Protein AF-C6S998-F1 (afdb_monomer_lite)

Secondary structure (DSSP, 8-state):
-PPPPPP--PPPPPTT-EEEEEEES-SEEEEEEE---SSTTTT--EEEEEE---TT---EEEEEE-HHHHHHHT---EEEEEEE-SEEEEEEE-GGGG-

Foldseek 3Di:
DDDPDDPDDPPDDDPPWDKDKDFPAWQKKKKFWFAQEPPPDPDRPDIDIDHDDDPPFDWDKDWDADNVCCVVPVDTGIMMMITGGDDMDIDTDDPVPPD

Structure (mmCIF, N/CA/C/O backbone):
data_AF-C6S998-F1
#
_entry.id   AF-C6S998-F1
#
loop_
_atom_site.group_PDB
_atom_site.id
_atom_site.type_symbol
_atom_site.label_atom_id
_atom_site.label_alt_id
_atom_site.label_comp_id
_atom_site.label_asym_id
_atom_site.label_entity_id
_atom_site.label_seq_id
_atom_site.pdbx_PDB_ins_code
_atom_site.Cartn_x
_atom_site.Cartn_y
_atom_site.Cartn_z
_atom_site.occupancy
_atom_site.B_iso_or_equiv
_atom_site.auth_seq_id
_atom_site.auth_comp_id
_atom_site.auth_asym_id
_atom_site.auth_atom_id
_atom_site.pdbx_PDB_model_num
ATOM 1 N N . MET A 1 1 ? -27.394 40.406 5.735 1.00 50.66 1 MET A N 1
ATOM 2 C CA . MET A 1 1 ? -27.071 39.031 6.153 1.00 50.66 1 MET A CA 1
ATOM 3 C C . MET A 1 1 ? -25.567 38.936 6.098 1.00 50.66 1 MET A C 1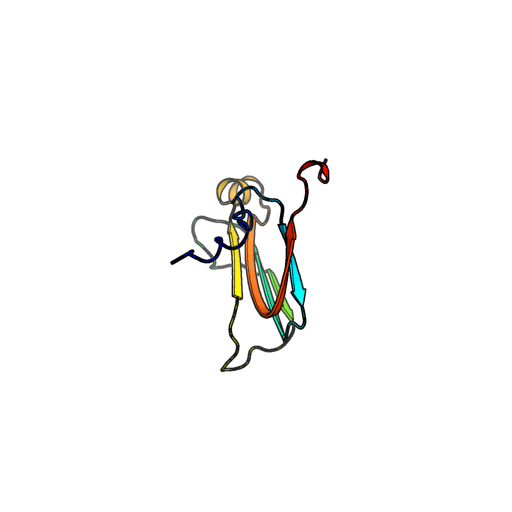
ATOM 5 O O . MET A 1 1 ? -25.035 39.058 5.002 1.00 50.66 1 MET A O 1
ATOM 9 N N . ASP A 1 2 ? -24.914 38.817 7.250 1.00 59.34 2 ASP A N 1
ATOM 10 C CA . ASP A 1 2 ? -23.495 38.471 7.294 1.00 59.34 2 ASP A CA 1
ATOM 11 C C . ASP A 1 2 ? -23.379 36.988 6.953 1.00 59.34 2 ASP A C 1
ATOM 13 O O . ASP A 1 2 ? -24.005 36.143 7.598 1.00 59.34 2 ASP A O 1
ATOM 17 N N . TYR A 1 3 ? -22.665 36.688 5.871 1.00 54.94 3 TYR A N 1
ATOM 18 C CA . TYR A 1 3 ? -22.311 35.315 5.543 1.00 54.94 3 TYR A CA 1
ATOM 19 C C . TYR A 1 3 ? -21.315 34.812 6.592 1.00 54.94 3 TYR A C 1
ATOM 21 O O . TYR A 1 3 ? -20.454 35.588 7.007 1.00 54.94 3 TYR A O 1
ATOM 29 N N . PRO A 1 4 ? -21.414 33.546 7.034 1.00 64.31 4 PRO A N 1
ATOM 30 C CA . PRO A 1 4 ? -20.364 32.970 7.859 1.00 64.31 4 PRO A CA 1
ATOM 31 C C . PRO A 1 4 ? -19.042 33.042 7.090 1.00 64.31 4 PRO A C 1
ATOM 33 O O . PRO A 1 4 ? -19.014 32.746 5.892 1.00 64.31 4 PRO A O 1
ATOM 36 N N . ASP A 1 5 ? -17.973 33.453 7.775 1.00 69.50 5 ASP A N 1
ATOM 37 C CA . ASP A 1 5 ? -16.624 33.417 7.219 1.00 69.50 5 ASP A CA 1
ATOM 38 C C . ASP A 1 5 ? -16.356 32.017 6.661 1.00 69.50 5 ASP A C 1
ATOM 40 O O . ASP A 1 5 ? -16.642 31.006 7.315 1.00 69.50 5 ASP A O 1
ATOM 44 N N . PHE A 1 6 ? -15.845 31.959 5.429 1.00 61.00 6 PHE A N 1
ATOM 45 C CA . PHE A 1 6 ? -15.413 30.697 4.843 1.00 61.00 6 PHE A CA 1
ATOM 46 C C . PHE A 1 6 ? -14.438 30.024 5.820 1.00 61.00 6 PHE A C 1
ATOM 48 O O . PHE A 1 6 ? -13.552 30.706 6.348 1.00 61.00 6 PHE A O 1
ATOM 55 N N . PRO A 1 7 ? -14.595 28.716 6.104 1.00 66.31 7 PRO A N 1
ATOM 56 C CA . PRO A 1 7 ? -13.642 28.012 6.946 1.00 66.31 7 PRO A CA 1
ATOM 57 C C . PRO A 1 7 ? -12.238 28.233 6.383 1.00 66.31 7 PRO A C 1
ATOM 59 O O . PRO A 1 7 ? -12.059 28.203 5.164 1.00 66.31 7 PRO A O 1
ATOM 62 N N . GLN A 1 8 ? -11.281 28.512 7.276 1.00 63.88 8 GLN A N 1
ATOM 63 C CA . GLN A 1 8 ? -9.879 28.743 6.924 1.00 63.88 8 GLN A CA 1
ATOM 64 C C . GLN A 1 8 ? -9.436 27.725 5.872 1.00 63.88 8 GLN A C 1
ATOM 66 O O . GLN A 1 8 ? -9.655 26.526 6.058 1.00 63.88 8 GLN A O 1
ATOM 71 N N . GLU A 1 9 ? -8.866 28.217 4.768 1.00 60.03 9 GLU A N 1
ATOM 72 C CA . GLU A 1 9 ? -8.407 27.383 3.661 1.00 60.03 9 GLU A CA 1
ATOM 73 C C . GLU A 1 9 ? -7.466 26.309 4.206 1.00 60.03 9 GLU A C 1
ATOM 75 O O . GLU A 1 9 ? -6.339 26.588 4.615 1.00 60.03 9 GLU A O 1
ATOM 80 N N . ILE A 1 10 ? -7.946 25.067 4.241 1.00 59.84 10 ILE A N 1
ATOM 81 C CA . ILE A 1 10 ? -7.067 23.923 4.431 1.00 59.84 10 ILE A CA 1
ATOM 82 C C . ILE A 1 10 ? -6.201 23.902 3.169 1.00 59.84 10 ILE A C 1
ATOM 84 O O . ILE A 1 10 ? -6.770 23.834 2.071 1.00 59.84 10 ILE A O 1
ATOM 88 N N . PRO A 1 11 ? -4.865 24.023 3.280 1.00 63.72 11 PRO A N 1
ATOM 89 C CA . PRO A 1 11 ? -4.001 24.028 2.113 1.00 63.72 11 PRO A CA 1
ATOM 90 C C . PRO A 1 11 ? -4.302 22.785 1.280 1.00 63.72 11 PRO A C 1
ATOM 92 O O . PRO A 1 11 ? -4.356 21.665 1.791 1.00 63.72 11 PRO A O 1
ATOM 95 N N . THR A 1 12 ? -4.583 23.006 -0.001 1.00 66.50 12 THR A N 1
ATOM 96 C CA . THR A 1 12 ? -4.864 21.906 -0.919 1.00 66.50 12 THR A CA 1
ATOM 97 C C . THR A 1 12 ? -3.556 21.147 -1.136 1.00 66.50 12 THR A C 1
ATOM 99 O O . THR A 1 12 ? -2.565 21.797 -1.477 1.00 66.50 12 THR A O 1
ATOM 102 N N . PRO A 1 13 ? -3.525 19.816 -0.949 1.00 64.69 13 PRO A N 1
ATOM 103 C CA . PRO A 1 13 ? -2.321 19.025 -1.176 1.00 64.69 13 PRO A CA 1
ATOM 104 C C . PRO A 1 13 ? -1.776 19.259 -2.587 1.00 64.69 13 PRO A C 1
ATOM 106 O O . PRO A 1 13 ? -2.536 19.238 -3.561 1.00 64.69 13 PRO A O 1
ATOM 109 N N . ASN A 1 14 ? -0.469 19.471 -2.712 1.00 72.12 14 ASN A N 1
ATOM 110 C CA . ASN A 1 14 ? 0.213 19.486 -3.995 1.00 72.12 14 ASN A CA 1
ATOM 111 C C . ASN A 1 14 ? 0.578 18.052 -4.394 1.00 72.12 14 ASN A C 1
ATOM 113 O O . ASN A 1 14 ? 0.967 17.227 -3.572 1.00 72.12 14 ASN A O 1
ATOM 117 N N . TYR A 1 15 ? 0.514 17.761 -5.690 1.00 65.88 15 TYR A N 1
ATOM 118 C CA . TYR A 1 15 ? 0.987 16.495 -6.244 1.00 65.88 15 TYR A CA 1
ATOM 119 C C . TYR A 1 15 ? 2.479 16.227 -5.957 1.00 65.88 15 TYR A C 1
ATOM 121 O O . TYR A 1 15 ? 2.919 15.082 -5.991 1.00 65.88 15 TYR A O 1
ATOM 129 N N . THR A 1 16 ? 3.268 17.271 -5.685 1.00 75.12 16 THR A N 1
ATOM 130 C CA . THR A 1 16 ? 4.692 17.163 -5.336 1.00 75.12 16 THR A CA 1
ATOM 131 C C . THR A 1 16 ? 4.962 17.017 -3.840 1.00 75.12 16 THR A C 1
ATOM 133 O O . THR A 1 16 ? 6.130 16.951 -3.456 1.00 75.12 16 THR A O 1
ATOM 136 N N . ASP A 1 17 ? 3.931 17.006 -2.994 1.00 81.50 17 ASP A N 1
ATOM 137 C CA . ASP A 1 17 ? 4.119 16.907 -1.549 1.00 81.50 17 ASP A CA 1
ATOM 138 C C . ASP A 1 17 ? 4.655 15.528 -1.158 1.00 81.50 17 ASP A C 1
ATOM 140 O O . ASP A 1 17 ? 4.186 14.484 -1.621 1.00 81.50 17 ASP A O 1
ATOM 144 N N . TRP A 1 18 ? 5.628 15.521 -0.250 1.00 83.50 18 TRP A N 1
ATOM 145 C CA . TRP A 1 18 ? 6.087 14.293 0.381 1.00 83.50 18 TRP A CA 1
ATOM 146 C C . TRP A 1 18 ? 5.112 13.935 1.490 1.00 83.50 18 TRP A C 1
ATOM 148 O O . TRP A 1 18 ? 5.033 14.618 2.507 1.00 83.50 18 TRP A O 1
ATOM 158 N N . VAL A 1 19 ? 4.354 12.861 1.295 1.00 83.06 19 VAL A N 1
ATOM 159 C CA . VAL A 1 19 ? 3.323 12.445 2.247 1.00 83.06 19 VAL A CA 1
ATOM 160 C C . VAL A 1 19 ? 3.645 11.063 2.783 1.00 83.06 19 VAL A C 1
ATOM 162 O O . VAL A 1 19 ? 3.797 10.098 2.034 1.00 83.06 19 VAL A O 1
ATOM 165 N N . LYS A 1 20 ? 3.704 10.948 4.108 1.00 86.94 20 LYS A N 1
ATOM 166 C CA . LYS A 1 20 ? 3.682 9.660 4.792 1.00 86.94 20 LYS A CA 1
ATOM 167 C C . LYS A 1 20 ? 2.235 9.268 5.056 1.00 86.94 20 LYS A C 1
ATOM 169 O O . LYS A 1 20 ? 1.520 9.942 5.794 1.00 86.94 20 LYS A O 1
ATOM 174 N N . ILE A 1 21 ? 1.831 8.146 4.474 1.00 87.00 21 ILE A N 1
ATOM 175 C CA . ILE A 1 21 ? 0.493 7.577 4.637 1.00 87.00 21 ILE A CA 1
ATOM 176 C C . ILE A 1 21 ? 0.559 6.474 5.694 1.00 87.00 21 ILE A C 1
ATOM 178 O O . ILE A 1 21 ? 1.405 5.580 5.617 1.00 87.00 21 ILE A O 1
ATOM 182 N N . LYS A 1 22 ? -0.325 6.526 6.692 1.00 91.31 22 LYS A N 1
ATOM 183 C CA . LYS A 1 22 ? -0.491 5.465 7.693 1.00 91.31 22 LYS A CA 1
ATOM 184 C C . LYS A 1 22 ? -1.895 4.893 7.585 1.00 91.31 22 LYS A C 1
ATOM 186 O O . LYS A 1 22 ? -2.874 5.593 7.828 1.00 91.31 22 LYS A O 1
ATOM 191 N N . PHE A 1 23 ? -1.974 3.602 7.295 1.00 91.69 23 PHE A N 1
ATOM 192 C CA . PHE A 1 23 ? -3.221 2.850 7.311 1.00 91.69 23 PHE A CA 1
ATOM 193 C C . PHE A 1 23 ? -3.401 2.198 8.679 1.00 91.69 23 PHE A C 1
ATOM 195 O O . PHE A 1 23 ? -2.601 1.352 9.087 1.00 91.69 23 PHE A O 1
ATOM 202 N N . LYS A 1 24 ? -4.425 2.607 9.423 1.00 93.69 24 LYS A N 1
ATOM 203 C CA . LYS A 1 24 ? -4.695 2.096 10.769 1.00 93.69 24 LYS A CA 1
ATOM 204 C C . LYS A 1 24 ? -5.841 1.098 10.741 1.00 93.69 24 LYS A C 1
ATOM 206 O O . LYS A 1 24 ? -6.803 1.245 9.991 1.00 93.69 24 LYS A O 1
ATOM 211 N N . GLN A 1 25 ? -5.745 0.102 11.625 1.00 93.94 25 GLN A N 1
ATOM 212 C CA . GLN A 1 25 ? -6.769 -0.936 11.787 1.00 93.94 25 GLN A CA 1
ATOM 213 C C . GLN A 1 25 ? -7.080 -1.636 10.452 1.00 93.94 25 GLN A C 1
ATOM 215 O O . GLN A 1 25 ? -8.243 -1.791 10.085 1.00 93.94 25 GLN A O 1
ATOM 220 N N . PHE A 1 26 ? -6.035 -2.002 9.701 1.00 94.00 26 PHE A N 1
ATOM 221 C CA . PHE A 1 26 ? -6.213 -2.725 8.446 1.00 94.00 26 PHE A CA 1
ATOM 222 C C . PHE A 1 26 ? -6.713 -4.154 8.710 1.00 94.00 26 PHE A C 1
ATOM 224 O O . PHE A 1 26 ? -6.312 -4.787 9.689 1.00 94.00 26 PHE A O 1
ATOM 231 N N . SER A 1 27 ? -7.595 -4.649 7.844 1.00 95.88 27 SER A N 1
ATOM 232 C CA . SER A 1 27 ? -8.098 -6.033 7.855 1.00 95.88 27 SER A CA 1
ATOM 233 C C . SER A 1 27 ? -7.584 -6.856 6.679 1.00 95.88 27 SER A C 1
ATOM 235 O O . SER A 1 27 ? -7.545 -8.082 6.769 1.00 95.88 27 SER A O 1
ATOM 237 N N . TYR A 1 28 ? -7.166 -6.183 5.610 1.00 97.31 28 TYR A N 1
ATOM 238 C CA . TYR A 1 28 ? -6.614 -6.793 4.413 1.00 97.31 28 TYR A CA 1
ATOM 239 C C . TYR A 1 28 ? -5.534 -5.891 3.818 1.00 97.31 28 TYR A C 1
ATOM 241 O O . TYR A 1 28 ? -5.708 -4.672 3.763 1.00 97.31 28 TYR A O 1
ATOM 249 N N . LEU A 1 29 ? -4.427 -6.490 3.389 1.00 95.31 29 LEU A N 1
ATOM 250 C CA . LEU A 1 29 ? -3.366 -5.844 2.626 1.00 95.31 29 LEU A CA 1
ATOM 251 C C . LEU A 1 29 ? -2.858 -6.824 1.573 1.00 95.31 29 LEU A C 1
ATOM 253 O O . LEU A 1 29 ? -2.416 -7.920 1.916 1.00 95.31 29 LEU A O 1
ATOM 257 N N . LYS A 1 30 ? -2.816 -6.389 0.319 1.00 94.44 30 LYS A N 1
ATOM 258 C CA . LYS A 1 30 ? -2.117 -7.078 -0.757 1.00 94.44 30 LYS A CA 1
ATOM 259 C C . LYS A 1 30 ? -1.156 -6.117 -1.426 1.00 94.44 30 LYS A C 1
ATOM 261 O O . LYS A 1 30 ? -1.554 -5.158 -2.076 1.00 94.44 30 LYS A O 1
ATOM 266 N N . PHE A 1 31 ? 0.127 -6.390 -1.257 1.00 91.31 31 PHE A N 1
ATOM 267 C CA . PHE A 1 31 ? 1.200 -5.668 -1.909 1.00 91.31 31 PHE A CA 1
ATOM 268 C C . PHE A 1 31 ? 1.752 -6.506 -3.053 1.00 91.31 31 PHE A C 1
ATOM 270 O O . PHE A 1 31 ? 2.237 -7.617 -2.845 1.00 91.31 31 PHE A O 1
ATOM 277 N N . VAL A 1 32 ? 1.683 -5.957 -4.257 1.00 87.00 32 VAL A N 1
ATOM 278 C CA . VAL A 1 32 ? 2.145 -6.579 -5.493 1.00 87.00 32 VAL A CA 1
ATOM 279 C C . VAL A 1 32 ? 3.231 -5.686 -6.071 1.00 87.00 32 VAL A C 1
ATOM 281 O O . VAL A 1 32 ? 3.020 -4.484 -6.213 1.00 87.00 32 VAL A O 1
ATOM 284 N N . TYR A 1 33 ? 4.394 -6.239 -6.407 1.00 83.62 33 TYR A N 1
ATOM 285 C CA . TYR A 1 33 ? 5.465 -5.458 -7.029 1.00 83.62 33 TYR A CA 1
ATOM 286 C C . TYR A 1 33 ? 6.217 -6.248 -8.093 1.00 83.62 33 TYR A C 1
ATOM 288 O O . TYR A 1 33 ? 6.454 -7.451 -7.975 1.00 83.62 33 TYR A O 1
ATOM 296 N N . GLY A 1 34 ? 6.624 -5.555 -9.150 1.00 79.56 34 GLY A N 1
ATOM 297 C CA . GLY A 1 34 ? 7.248 -6.188 -10.301 1.00 79.56 34 GLY A CA 1
ATOM 298 C C . GLY A 1 34 ? 7.790 -5.193 -11.311 1.00 79.56 34 GLY A C 1
ATOM 299 O O . GLY A 1 34 ? 7.984 -4.012 -11.027 1.00 79.56 34 GLY A O 1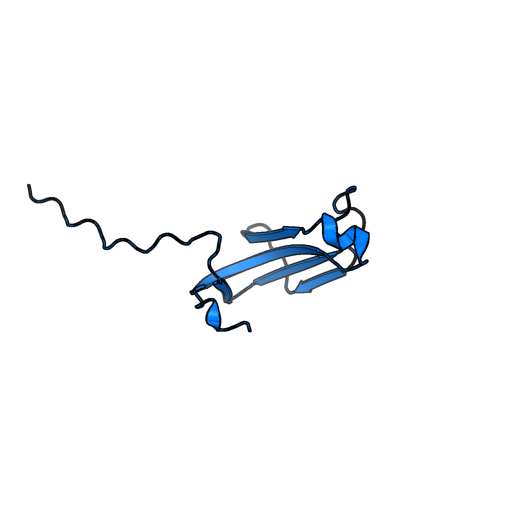
ATOM 300 N N . TYR A 1 35 ? 8.063 -5.687 -12.510 1.00 74.69 35 TYR A N 1
ATOM 301 C CA . TYR A 1 35 ? 8.628 -4.896 -13.595 1.00 74.69 35 TYR A CA 1
ATOM 302 C C . TYR A 1 35 ? 7.537 -4.150 -14.368 1.00 74.69 35 TYR A C 1
ATOM 304 O O . TYR A 1 35 ? 6.602 -4.769 -14.876 1.00 74.69 35 TYR A O 1
ATOM 312 N N . ALA A 1 36 ? 7.690 -2.833 -14.536 1.00 66.88 36 ALA A N 1
ATOM 313 C CA . ALA A 1 36 ? 6.837 -2.053 -15.429 1.00 66.88 36 ALA A CA 1
ATOM 314 C C . ALA A 1 36 ? 7.259 -2.297 -16.893 1.00 66.88 36 ALA A C 1
ATOM 316 O O . ALA A 1 36 ? 8.080 -1.562 -17.439 1.00 66.88 36 ALA A O 1
ATOM 317 N N . THR A 1 37 ? 6.757 -3.366 -17.520 1.00 63.75 37 THR A N 1
ATOM 318 C CA . THR A 1 37 ? 7.026 -3.689 -18.936 1.00 63.75 37 THR A CA 1
ATOM 319 C C . THR A 1 37 ? 5.804 -3.425 -19.821 1.00 63.75 37 THR A C 1
ATOM 321 O O . THR A 1 37 ? 4.672 -3.405 -19.345 1.00 63.75 37 THR A O 1
ATOM 324 N N . LYS A 1 38 ? 6.026 -3.233 -21.133 1.00 58.00 38 LYS A N 1
ATOM 325 C CA . LYS A 1 38 ? 4.991 -2.907 -22.141 1.00 58.00 38 LYS A CA 1
ATOM 326 C C . LYS A 1 38 ? 3.827 -3.905 -22.2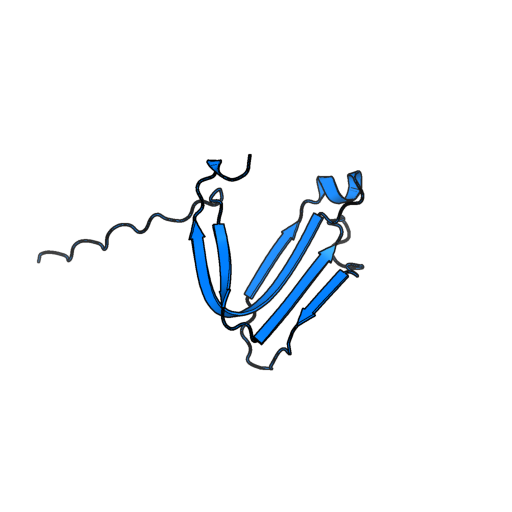18 1.00 58.00 38 LYS A C 1
ATOM 328 O O . LYS A 1 38 ? 2.758 -3.555 -22.706 1.00 58.00 38 LYS A O 1
ATOM 333 N N . SER A 1 39 ? 4.036 -5.141 -21.773 1.00 56.16 39 SER A N 1
ATOM 334 C CA . SER A 1 39 ? 3.000 -6.160 -21.587 1.00 56.16 39 SER A CA 1
ATOM 335 C C . SER A 1 39 ? 2.607 -6.171 -20.113 1.00 56.16 39 SER A C 1
ATOM 337 O O . SER A 1 39 ? 3.117 -6.975 -19.334 1.00 56.16 39 SER A O 1
ATOM 339 N N . GLN A 1 40 ? 1.778 -5.200 -19.746 1.00 52.28 40 GLN A N 1
ATOM 340 C CA . GLN A 1 40 ? 1.338 -4.929 -18.381 1.00 52.28 40 GLN A CA 1
ATOM 341 C C . GLN A 1 40 ? 0.859 -6.212 -17.670 1.00 52.28 40 GLN A C 1
ATOM 343 O O . GLN A 1 40 ? 0.068 -6.978 -18.213 1.00 52.28 40 GLN A O 1
ATOM 348 N N . ASP A 1 41 ? 1.374 -6.428 -16.460 1.00 51.41 41 ASP A N 1
ATOM 349 C CA . ASP A 1 41 ? 0.817 -7.272 -15.390 1.00 51.41 41 ASP A CA 1
ATOM 350 C C . ASP A 1 41 ? 0.829 -8.807 -15.504 1.00 51.41 41 ASP A C 1
ATOM 352 O O . ASP A 1 41 ? 0.463 -9.470 -14.536 1.00 51.41 41 ASP A O 1
ATOM 356 N N . ILE A 1 42 ? 1.278 -9.421 -16.602 1.00 50.41 42 ILE A N 1
ATOM 357 C CA . ILE A 1 42 ? 1.048 -10.875 -16.787 1.00 50.41 42 ILE A CA 1
ATOM 358 C C . ILE A 1 42 ? 1.924 -11.765 -15.872 1.00 50.41 42 ILE A C 1
ATOM 360 O O . ILE A 1 42 ? 1.510 -12.872 -15.545 1.00 50.41 42 ILE A O 1
ATOM 364 N N . ASN A 1 43 ? 3.086 -11.287 -15.406 1.00 54.12 43 ASN A N 1
ATOM 365 C CA . ASN A 1 43 ? 4.040 -12.085 -14.610 1.00 54.12 43 ASN A CA 1
ATOM 366 C C . ASN A 1 43 ? 4.544 -11.345 -13.355 1.00 54.12 43 ASN A C 1
ATOM 368 O O . ASN A 1 43 ? 5.745 -11.331 -13.072 1.00 54.12 43 ASN A O 1
ATOM 372 N N . ILE A 1 44 ? 3.666 -10.636 -12.637 1.00 61.09 44 ILE A N 1
ATOM 373 C CA . ILE A 1 44 ? 4.066 -10.044 -11.354 1.00 61.09 44 ILE A CA 1
ATOM 374 C C . ILE A 1 44 ? 3.983 -11.117 -10.262 1.00 61.09 44 ILE A C 1
ATOM 376 O O . ILE A 1 44 ? 2.939 -11.323 -9.650 1.00 61.09 44 ILE A O 1
ATOM 380 N N . ASP A 1 45 ? 5.105 -11.797 -10.028 1.00 65.50 45 ASP A N 1
ATOM 381 C CA . ASP A 1 45 ? 5.163 -12.964 -9.136 1.00 65.50 45 ASP A CA 1
ATOM 382 C C . ASP A 1 45 ? 5.359 -12.603 -7.655 1.00 65.50 45 ASP A C 1
ATOM 384 O O . ASP A 1 45 ? 5.153 -13.441 -6.775 1.00 65.50 45 ASP A O 1
ATOM 388 N N . ASN A 1 46 ? 5.741 -11.359 -7.342 1.00 80.38 46 ASN A N 1
ATOM 389 C CA . ASN A 1 46 ? 6.000 -10.970 -5.959 1.00 80.38 46 ASN A CA 1
ATOM 390 C C . ASN A 1 46 ? 4.753 -10.360 -5.330 1.00 80.38 46 ASN A C 1
ATOM 392 O O . ASN A 1 46 ? 4.428 -9.190 -5.543 1.00 80.38 46 ASN A O 1
ATOM 396 N N . THR A 1 47 ? 4.073 -11.178 -4.532 1.00 87.88 47 THR A N 1
ATOM 397 C CA . THR A 1 47 ? 2.919 -10.772 -3.734 1.00 87.88 47 THR A CA 1
ATOM 398 C C . THR A 1 47 ? 3.208 -11.000 -2.254 1.00 87.88 47 THR A C 1
ATOM 400 O O . THR A 1 47 ? 3.593 -12.097 -1.850 1.00 87.88 47 THR A O 1
ATOM 403 N N . LEU A 1 48 ? 2.981 -9.971 -1.440 1.00 91.75 48 LEU A N 1
ATOM 404 C CA . LEU A 1 48 ? 2.824 -10.079 0.007 1.00 91.75 48 LEU A CA 1
ATOM 405 C C . LEU A 1 48 ? 1.353 -9.833 0.336 1.00 91.75 48 LEU A C 1
ATOM 407 O O . LEU A 1 48 ? 0.835 -8.753 0.070 1.00 91.75 48 LEU A 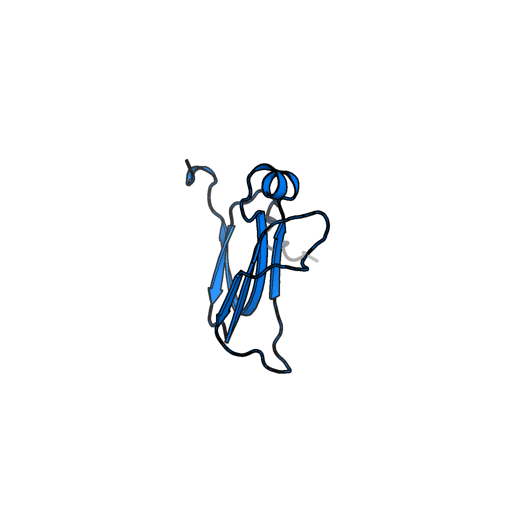O 1
ATOM 411 N N . GLU A 1 49 ? 0.694 -10.818 0.932 1.00 95.25 49 GLU A N 1
ATOM 412 C CA . GLU A 1 49 ? -0.727 -10.746 1.270 1.00 95.25 49 GLU A CA 1
ATOM 413 C C . GLU A 1 49 ? -0.928 -11.039 2.759 1.00 95.25 49 GLU A C 1
ATOM 415 O O . GLU A 1 49 ? -0.359 -11.992 3.294 1.00 95.25 49 GLU A O 1
ATOM 420 N N . LEU A 1 50 ? -1.695 -10.184 3.438 1.00 95.88 50 LEU A N 1
ATOM 421 C CA . LEU A 1 50 ? -1.987 -10.259 4.867 1.00 95.88 50 LEU A CA 1
ATOM 422 C C . LEU A 1 50 ? -3.488 -10.062 5.106 1.00 95.88 50 LEU A C 1
ATOM 424 O O . LEU A 1 50 ? -4.077 -9.098 4.618 1.00 95.88 50 LEU A O 1
ATOM 428 N N . GLY A 1 51 ? -4.075 -10.923 5.938 1.00 95.19 51 GLY A N 1
ATOM 429 C CA . GLY A 1 51 ? -5.505 -10.886 6.253 1.00 95.19 51 GLY A CA 1
ATOM 430 C C . GLY A 1 51 ? -6.366 -11.597 5.208 1.00 95.19 51 GLY A C 1
ATOM 431 O O . GLY A 1 51 ? -5.863 -12.372 4.400 1.00 95.19 51 GLY A O 1
ATOM 432 N N . GLU A 1 52 ? -7.672 -11.348 5.252 1.00 93.75 52 GLU A N 1
ATOM 433 C CA . GLU A 1 52 ? -8.655 -11.959 4.352 1.00 93.75 52 GLU A CA 1
ATOM 434 C C . GLU A 1 52 ? -9.643 -10.898 3.872 1.00 93.75 52 GLU A C 1
ATOM 436 O O . GLU A 1 52 ? -10.178 -10.136 4.682 1.00 93.75 52 GLU A O 1
ATOM 441 N N . LEU A 1 53 ? -9.896 -10.877 2.563 1.00 94.25 53 LEU A N 1
ATOM 442 C CA . LEU A 1 53 ? -10.875 -9.996 1.941 1.00 94.25 53 LEU A CA 1
ATOM 443 C C . LEU A 1 53 ? -12.292 -10.556 2.125 1.00 94.25 53 LEU A C 1
ATOM 445 O O . LEU A 1 53 ? -12.558 -11.717 1.803 1.00 94.25 53 LEU A O 1
ATOM 449 N N . LYS A 1 54 ? -13.214 -9.728 2.614 1.00 94.31 54 LYS A N 1
ATOM 450 C CA . LYS A 1 54 ? -14.630 -10.073 2.791 1.00 94.31 54 LYS A CA 1
ATOM 451 C C . LYS A 1 54 ? -15.480 -9.495 1.665 1.00 94.31 54 LYS A C 1
ATOM 453 O O . LYS A 1 54 ? -15.086 -8.563 0.977 1.00 94.31 54 LYS A O 1
ATOM 458 N N . GLN A 1 55 ? -16.678 -10.054 1.495 1.00 91.94 55 GLN A N 1
ATOM 459 C CA . GLN A 1 55 ? -17.582 -9.715 0.391 1.00 91.94 55 GLN A CA 1
ATOM 460 C C . GLN A 1 55 ? -17.947 -8.222 0.317 1.00 91.94 55 GLN A C 1
ATOM 462 O O . GLN A 1 55 ? -18.114 -7.705 -0.783 1.00 91.94 55 GLN A O 1
ATOM 467 N N . ASP A 1 56 ? -18.044 -7.549 1.464 1.00 93.69 56 ASP A N 1
ATOM 468 C CA . ASP A 1 56 ? -18.480 -6.151 1.566 1.00 93.69 56 ASP A CA 1
ATOM 469 C C . ASP A 1 56 ? -17.327 -5.193 1.922 1.00 93.69 56 ASP A C 1
ATOM 471 O O . ASP A 1 56 ? -17.571 -4.060 2.338 1.00 93.69 56 ASP A O 1
ATOM 475 N N . ASP A 1 57 ? -16.075 -5.648 1.814 1.00 95.25 57 ASP A N 1
ATOM 476 C CA . ASP A 1 57 ? -14.920 -4.798 2.094 1.00 95.25 57 ASP A CA 1
ATOM 477 C C . ASP A 1 57 ? -14.747 -3.733 0.999 1.00 95.25 57 ASP A C 1
ATOM 479 O O . ASP A 1 57 ? -14.770 -4.023 -0.199 1.00 95.25 57 ASP A O 1
ATOM 483 N N . GLU A 1 58 ? -14.517 -2.489 1.419 1.00 93.56 58 GLU A N 1
ATOM 484 C CA . GLU A 1 58 ? -14.135 -1.399 0.524 1.00 93.56 58 GLU A CA 1
ATOM 485 C C . GLU A 1 58 ? -12.611 -1.384 0.364 1.00 93.56 58 GLU A C 1
ATOM 487 O O . GLU A 1 58 ? -11.870 -1.145 1.322 1.00 93.56 58 GLU A O 1
ATOM 492 N N . ILE A 1 59 ? -12.147 -1.670 -0.853 1.00 94.56 59 ILE A N 1
ATOM 493 C CA . ILE A 1 59 ? -10.722 -1.709 -1.181 1.00 94.56 59 ILE A CA 1
ATOM 494 C C . ILE A 1 59 ? -10.265 -0.327 -1.635 1.00 94.56 59 ILE A C 1
ATOM 496 O O . ILE A 1 59 ? -10.818 0.252 -2.571 1.00 94.56 59 ILE A O 1
ATOM 500 N N . LEU A 1 60 ? -9.195 0.154 -1.014 1.00 92.00 60 LEU A N 1
ATOM 501 C CA . LEU A 1 60 ? -8.417 1.288 -1.483 1.00 92.00 60 LEU A CA 1
ATOM 502 C C . LEU A 1 60 ? -7.230 0.764 -2.295 1.00 92.00 60 LEU A C 1
ATOM 504 O O . LEU A 1 60 ? -6.480 -0.081 -1.807 1.00 92.00 60 LEU A O 1
ATOM 508 N N . ASP A 1 61 ? -7.066 1.268 -3.516 1.00 88.50 61 ASP A N 1
ATOM 509 C CA . ASP A 1 61 ? -5.974 0.898 -4.421 1.00 88.50 61 ASP A CA 1
ATOM 510 C C . ASP A 1 61 ? -4.987 2.064 -4.559 1.00 88.50 61 ASP A C 1
ATOM 512 O O . ASP A 1 61 ? -5.367 3.194 -4.883 1.00 88.50 61 ASP A O 1
ATOM 516 N N . TYR A 1 62 ? -3.711 1.777 -4.308 1.00 84.62 62 TYR A N 1
ATOM 517 C CA . TYR A 1 62 ? -2.594 2.682 -4.538 1.00 84.62 62 TYR A CA 1
ATOM 518 C C . TYR A 1 62 ? -1.564 1.997 -5.423 1.00 84.62 62 TYR A C 1
ATOM 520 O O . TYR A 1 62 ? -1.056 0.931 -5.086 1.00 84.62 62 TYR A O 1
ATOM 528 N N . GLY A 1 63 ? -1.157 2.643 -6.509 1.00 81.81 63 GLY A N 1
ATOM 529 C CA . GLY A 1 63 ? -0.160 2.065 -7.396 1.00 81.81 63 GLY A CA 1
ATOM 530 C C . GLY A 1 63 ? 0.653 3.098 -8.147 1.00 81.81 63 GLY A C 1
ATOM 531 O O . GLY A 1 63 ? 0.311 4.279 -8.222 1.00 81.81 63 GLY A O 1
ATOM 532 N N . GLY A 1 64 ? 1.753 2.627 -8.717 1.00 78.75 64 GLY A N 1
ATOM 533 C CA . GLY A 1 64 ? 2.640 3.430 -9.541 1.00 78.75 64 GLY A CA 1
ATOM 534 C C . GLY A 1 64 ? 3.547 2.551 -10.387 1.00 78.75 64 GLY A C 1
ATOM 535 O O . GLY A 1 64 ? 3.900 1.442 -9.990 1.00 78.75 64 GLY A O 1
ATOM 536 N N . ALA A 1 65 ? 3.931 3.053 -11.560 1.00 76.88 65 ALA A N 1
ATOM 537 C CA . ALA A 1 65 ? 4.835 2.364 -12.473 1.00 76.88 65 ALA A CA 1
ATOM 538 C C . ALA A 1 65 ? 5.852 3.332 -13.098 1.00 76.88 65 ALA A C 1
ATOM 540 O O . ALA A 1 65 ? 5.487 4.392 -13.605 1.00 76.88 65 ALA A O 1
ATOM 541 N N . LEU A 1 66 ? 7.131 2.946 -13.112 1.00 70.38 66 LEU A N 1
ATOM 542 C CA . LEU A 1 66 ? 8.220 3.630 -13.816 1.00 70.38 66 LEU A CA 1
ATOM 543 C C . LEU A 1 66 ? 8.730 2.749 -14.972 1.00 70.38 66 LEU A C 1
ATOM 545 O O . LEU A 1 66 ? 9.737 2.043 -14.863 1.00 70.38 66 LEU A O 1
ATOM 549 N N . GLU A 1 67 ? 8.015 2.794 -16.099 1.00 62.97 67 GLU A N 1
ATOM 550 C CA . GLU A 1 67 ? 8.225 1.927 -17.276 1.00 62.97 67 GLU A CA 1
ATOM 551 C C . GLU A 1 67 ? 9.645 2.015 -17.864 1.00 62.97 67 GLU A C 1
ATOM 553 O O . GLU A 1 67 ? 10.271 1.006 -18.188 1.00 62.97 67 GLU A O 1
ATOM 558 N N . LEU A 1 68 ? 10.199 3.227 -17.957 1.00 59.88 68 LEU A N 1
ATOM 559 C CA . LEU A 1 68 ? 11.486 3.473 -18.620 1.00 59.88 68 LEU A CA 1
ATOM 560 C C . LEU A 1 68 ? 12.689 2.861 -17.886 1.00 59.88 68 LEU A C 1
ATOM 562 O O . LEU A 1 68 ? 13.706 2.561 -18.513 1.00 59.88 68 LEU A O 1
ATOM 566 N N . ILE A 1 69 ? 12.594 2.704 -16.564 1.00 63.34 69 ILE A N 1
ATOM 567 C CA . ILE A 1 69 ? 13.698 2.224 -15.723 1.00 63.34 69 ILE A CA 1
ATOM 568 C C . ILE A 1 69 ? 13.650 0.697 -15.604 1.00 63.34 69 ILE A C 1
ATOM 570 O O . ILE A 1 69 ? 14.695 0.054 -15.706 1.00 63.34 69 ILE A O 1
ATOM 574 N N . GLY A 1 70 ? 12.456 0.110 -15.475 1.00 59.56 70 GLY A N 1
ATOM 575 C CA . GLY A 1 70 ? 12.293 -1.324 -15.209 1.00 59.56 70 GLY A CA 1
ATOM 576 C C . GLY A 1 70 ? 12.889 -2.202 -16.300 1.00 59.56 70 GLY A C 1
ATOM 577 O O . GLY A 1 70 ? 13.684 -3.090 -16.016 1.00 59.56 70 GLY A O 1
ATOM 578 N N . GLY A 1 71 ? 12.596 -1.886 -17.566 1.00 60.38 71 GLY A N 1
ATOM 579 C CA . GLY A 1 71 ? 13.145 -2.633 -18.701 1.00 60.38 71 GLY A CA 1
ATOM 580 C C . GLY A 1 71 ? 14.638 -2.397 -18.962 1.00 60.38 71 GLY A C 1
ATOM 581 O O . GLY A 1 71 ? 15.273 -3.217 -19.619 1.00 60.38 71 GLY A O 1
ATOM 582 N N . ARG A 1 72 ? 15.213 -1.284 -18.481 1.00 65.44 72 ARG A N 1
ATOM 583 C CA . ARG A 1 72 ? 16.630 -0.947 -18.707 1.00 65.44 72 ARG A CA 1
ATOM 584 C C . ARG A 1 72 ? 17.552 -1.535 -17.638 1.00 65.44 72 ARG A C 1
ATOM 586 O O . ARG A 1 72 ? 18.686 -1.871 -17.966 1.00 65.44 72 ARG A O 1
ATOM 593 N N . TYR A 1 73 ? 17.093 -1.608 -16.391 1.00 68.06 73 TYR A N 1
ATOM 594 C CA . TYR A 1 73 ? 17.935 -1.952 -15.241 1.00 68.06 73 TYR A CA 1
ATOM 595 C C . TYR A 1 73 ? 17.556 -3.259 -14.547 1.00 68.06 73 TYR A C 1
ATOM 597 O O . TYR A 1 73 ? 18.215 -3.601 -13.571 1.00 68.06 73 TYR A O 1
ATOM 605 N N . ASP A 1 74 ? 16.529 -3.971 -15.028 1.00 65.94 74 ASP A N 1
ATOM 606 C CA . ASP A 1 74 ? 16.024 -5.195 -14.390 1.00 65.94 74 ASP A CA 1
ATOM 607 C C . ASP A 1 74 ? 15.776 -4.974 -12.887 1.00 65.94 74 ASP A C 1
ATOM 609 O O . ASP A 1 74 ? 16.155 -5.763 -12.026 1.00 65.94 74 ASP A O 1
ATOM 613 N N . PHE A 1 75 ? 15.119 -3.851 -12.565 1.00 68.81 75 PHE A N 1
ATOM 614 C CA . PHE A 1 75 ? 14.642 -3.533 -11.216 1.00 68.81 75 PHE A CA 1
ATOM 615 C C . PHE A 1 75 ? 13.106 -3.429 -11.200 1.00 68.81 75 PHE A C 1
ATOM 617 O O . PHE A 1 75 ? 12.544 -2.887 -12.158 1.00 68.81 75 PHE A O 1
ATOM 624 N N . PRO A 1 76 ? 12.398 -3.918 -10.162 1.00 67.94 76 PRO A N 1
ATOM 625 C CA . PRO A 1 76 ? 10.953 -3.773 -10.078 1.00 67.94 76 PRO A CA 1
ATOM 626 C C . PRO A 1 76 ? 10.585 -2.294 -9.965 1.00 67.94 76 PRO A C 1
ATOM 628 O O . PRO A 1 76 ? 10.948 -1.604 -9.014 1.00 67.94 76 PRO A O 1
ATOM 631 N N . THR A 1 77 ? 9.880 -1.797 -10.970 1.00 75.81 77 THR A N 1
ATOM 632 C CA . THR A 1 77 ? 9.479 -0.395 -11.079 1.00 75.81 77 THR A CA 1
ATOM 633 C C . THR A 1 77 ? 7.975 -0.194 -11.071 1.00 75.81 77 THR A C 1
ATOM 635 O O . THR A 1 77 ? 7.527 0.938 -11.217 1.00 75.81 77 THR A O 1
ATOM 638 N N . ALA A 1 78 ? 7.200 -1.263 -10.914 1.00 79.00 78 ALA A N 1
ATOM 639 C CA . ALA A 1 78 ? 5.764 -1.216 -10.709 1.00 79.00 78 ALA A CA 1
ATOM 640 C C . ALA A 1 78 ? 5.421 -1.743 -9.319 1.00 79.00 78 ALA A C 1
ATOM 642 O O . ALA A 1 78 ? 5.996 -2.735 -8.862 1.00 79.00 78 ALA A O 1
ATOM 643 N N . PHE A 1 79 ? 4.450 -1.106 -8.679 1.00 84.44 79 PHE A N 1
ATOM 644 C CA . PHE A 1 79 ? 3.820 -1.635 -7.483 1.00 84.44 79 PHE A CA 1
ATOM 645 C C . PHE A 1 79 ? 2.328 -1.304 -7.451 1.00 84.44 79 PHE A C 1
ATOM 647 O O . PHE A 1 79 ? 1.888 -0.302 -8.019 1.00 84.44 79 PHE A O 1
ATOM 654 N N . ARG A 1 80 ? 1.577 -2.146 -6.745 1.00 87.31 80 ARG A N 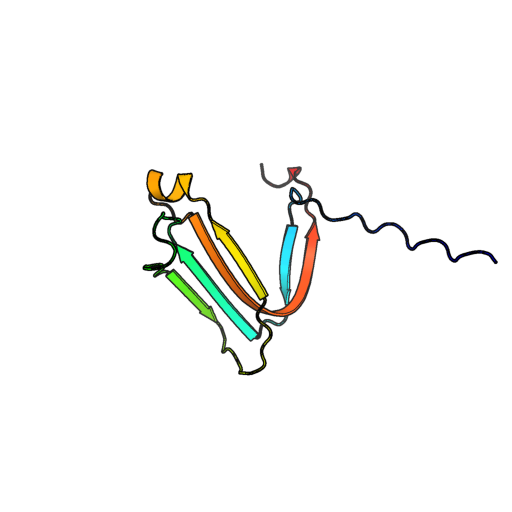1
ATOM 655 C CA . ARG A 1 80 ? 0.180 -1.956 -6.365 1.00 87.31 80 ARG A CA 1
ATOM 656 C C . ARG A 1 80 ? 0.000 -2.360 -4.905 1.00 87.31 80 ARG A C 1
ATOM 658 O O . ARG A 1 80 ? 0.595 -3.337 -4.448 1.00 87.31 80 ARG A O 1
ATOM 665 N N . ILE A 1 81 ? -0.800 -1.602 -4.178 1.00 91.06 81 ILE A N 1
ATOM 666 C CA . ILE A 1 81 ? -1.203 -1.842 -2.800 1.00 91.06 81 ILE A CA 1
ATOM 667 C C . ILE A 1 81 ? -2.727 -1.825 -2.794 1.00 91.06 81 ILE A C 1
ATOM 669 O O . ILE A 1 81 ? -3.325 -0.758 -2.904 1.00 91.06 81 ILE A O 1
ATOM 673 N N . ASP A 1 82 ? -3.329 -2.994 -2.612 1.00 93.56 82 ASP A N 1
ATOM 674 C CA . ASP A 1 82 ? -4.750 -3.120 -2.302 1.00 93.56 82 ASP A CA 1
ATOM 675 C C . ASP A 1 82 ? -4.880 -3.184 -0.776 1.00 93.56 82 ASP A C 1
ATOM 677 O O . ASP A 1 82 ? -4.236 -4.019 -0.131 1.00 93.56 82 ASP A O 1
ATOM 681 N N . ILE A 1 83 ? -5.679 -2.310 -0.166 1.00 95.62 83 ILE A N 1
ATOM 682 C CA . ILE A 1 83 ? -5.808 -2.264 1.292 1.00 95.62 83 ILE A CA 1
ATOM 683 C C . ILE A 1 83 ? -7.242 -2.008 1.748 1.00 95.62 83 ILE A C 1
ATOM 685 O O . ILE A 1 83 ? -7.956 -1.187 1.183 1.00 95.62 83 ILE A O 1
ATOM 689 N N . VAL A 1 84 ? -7.641 -2.687 2.823 1.00 96.94 84 VAL A N 1
ATOM 690 C CA . VAL A 1 84 ? -8.887 -2.428 3.553 1.00 96.94 84 VAL A CA 1
ATOM 691 C C . VAL A 1 84 ? -8.508 -1.963 4.950 1.00 96.94 84 VAL A C 1
ATOM 693 O O . VAL A 1 84 ? -7.847 -2.689 5.700 1.00 96.94 84 VAL A O 1
ATOM 696 N N . CYS A 1 85 ? -8.896 -0.742 5.310 1.00 94.88 85 CYS A N 1
ATOM 697 C CA . CYS A 1 85 ? -8.600 -0.151 6.611 1.00 94.88 85 CYS A CA 1
ATOM 698 C C . CYS A 1 85 ? -9.716 0.790 7.065 1.00 94.88 85 CYS A C 1
ATOM 700 O O . CYS A 1 85 ? -10.539 1.226 6.264 1.00 94.88 85 CYS A O 1
ATOM 702 N N . ARG A 1 86 ? -9.758 1.093 8.365 1.00 93.25 86 ARG A N 1
ATOM 703 C CA . ARG A 1 86 ? -10.806 1.951 8.939 1.00 93.25 86 ARG A CA 1
ATOM 704 C C . ARG A 1 86 ? -10.421 3.426 8.988 1.00 93.25 86 ARG A C 1
ATOM 706 O O . ARG A 1 86 ? -11.297 4.285 8.984 1.00 93.25 86 ARG A O 1
ATOM 713 N N . GLU A 1 87 ? -9.131 3.718 9.094 1.00 93.69 87 GLU A N 1
ATOM 714 C CA . GLU A 1 87 ? -8.627 5.078 9.255 1.00 93.69 87 GLU A CA 1
ATOM 715 C C . GLU A 1 87 ? -7.329 5.251 8.467 1.00 93.69 87 GLU A C 1
ATOM 717 O O . GLU A 1 87 ? -6.435 4.401 8.514 1.00 93.69 87 GLU A O 1
ATOM 722 N N . ILE A 1 88 ? -7.230 6.386 7.777 1.00 90.19 88 ILE A N 1
ATOM 723 C CA . ILE A 1 88 ? -6.034 6.828 7.067 1.00 90.19 88 ILE A CA 1
ATOM 724 C C . ILE A 1 88 ? -5.564 8.118 7.723 1.00 90.19 88 ILE A C 1
ATOM 726 O O . ILE A 1 88 ? -6.333 9.068 7.866 1.00 90.19 88 ILE A O 1
ATOM 730 N N . GLU A 1 89 ? -4.294 8.153 8.101 1.00 92.06 89 GLU A N 1
ATOM 731 C CA . GLU A 1 89 ? -3.625 9.362 8.564 1.00 92.06 89 GLU A CA 1
ATOM 732 C C . GLU A 1 89 ? -2.588 9.784 7.522 1.00 92.06 89 GLU A C 1
ATOM 734 O O . GLU A 1 89 ? -1.785 8.965 7.065 1.00 92.06 89 GLU A O 1
ATOM 739 N N . LEU A 1 90 ? -2.618 11.066 7.160 1.00 88.50 90 LEU A N 1
ATOM 740 C CA . LEU A 1 90 ? -1.655 11.695 6.265 1.00 88.50 90 LEU A CA 1
ATOM 741 C C . LEU A 1 90 ? -0.770 12.635 7.076 1.00 88.50 90 LEU A C 1
ATOM 743 O O . LEU A 1 90 ? -1.263 13.498 7.802 1.00 88.50 90 LEU A O 1
ATOM 747 N N . GLU A 1 91 ? 0.535 12.469 6.933 1.00 89.31 91 GLU A N 1
ATOM 748 C CA . GLU A 1 91 ? 1.549 13.331 7.526 1.00 89.31 91 GLU A CA 1
ATOM 749 C C . GLU A 1 91 ? 2.359 13.954 6.384 1.00 89.31 91 GLU A C 1
ATOM 751 O O . GLU A 1 91 ? 3.049 13.243 5.650 1.00 89.31 91 GLU A O 1
ATOM 756 N N . PHE A 1 92 ? 2.225 15.270 6.204 1.00 85.81 92 PHE A N 1
ATOM 757 C CA . PHE A 1 92 ? 2.967 16.037 5.203 1.00 85.81 92 PHE A CA 1
ATOM 758 C C . PHE A 1 92 ? 4.371 16.317 5.731 1.00 85.81 92 PHE A C 1
ATOM 760 O O . PHE A 1 92 ? 4.532 16.793 6.855 1.00 85.81 92 PHE A O 1
ATOM 767 N N . LEU A 1 93 ? 5.373 15.975 4.932 1.00 84.44 93 LEU A N 1
ATOM 768 C CA . LEU A 1 93 ? 6.780 16.061 5.285 1.00 84.44 93 LEU A CA 1
ATOM 769 C C . LEU A 1 93 ? 7.440 17.207 4.522 1.00 84.44 93 LEU A C 1
ATOM 771 O O . LEU A 1 93 ? 7.214 17.380 3.322 1.00 84.44 93 LEU 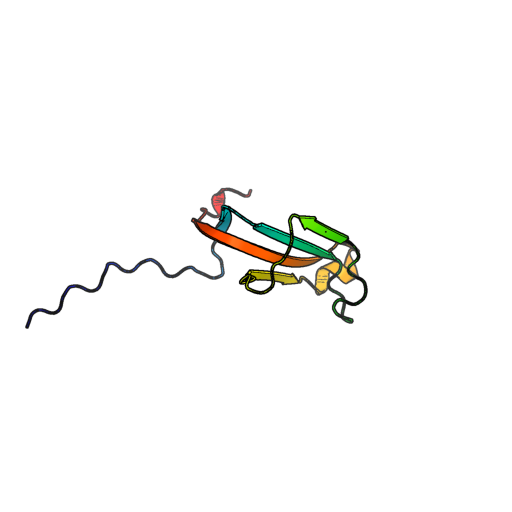A O 1
ATOM 775 N N . ASP A 1 94 ? 8.325 17.929 5.203 1.00 80.44 94 ASP A N 1
ATOM 776 C CA . ASP A 1 94 ? 9.213 18.884 4.552 1.00 80.44 94 ASP A CA 1
ATOM 777 C C . ASP A 1 94 ? 10.240 18.119 3.700 1.00 80.44 94 ASP A C 1
ATOM 779 O O . ASP A 1 94 ? 10.882 17.167 4.155 1.00 80.44 94 ASP A O 1
ATOM 783 N N . GLN A 1 95 ? 10.414 18.542 2.446 1.00 64.00 95 GLN A N 1
ATOM 784 C CA . GLN A 1 95 ? 11.269 17.870 1.458 1.00 64.00 95 GLN A CA 1
ATOM 785 C C . GLN A 1 95 ? 12.759 17.803 1.872 1.00 64.00 95 GLN A C 1
ATOM 787 O O . GLN A 1 95 ? 13.522 17.015 1.316 1.00 64.00 95 GLN A O 1
ATOM 792 N N . GLU A 1 96 ? 13.180 18.587 2.871 1.00 58.97 96 GLU A N 1
ATOM 793 C CA . GLU A 1 96 ? 14.567 18.660 3.354 1.00 58.97 96 GLU A CA 1
ATOM 794 C C . GLU A 1 96 ? 15.042 17.413 4.134 1.00 58.97 96 GLU A C 1
ATOM 796 O O . GLU A 1 96 ? 16.233 17.283 4.408 1.00 58.97 96 GLU A O 1
ATOM 801 N N . GLY A 1 97 ? 14.148 16.473 4.473 1.00 53.31 97 GLY A N 1
ATOM 802 C CA . GLY A 1 97 ? 14.465 15.302 5.306 1.00 53.31 97 GLY A CA 1
ATOM 803 C C . GLY A 1 97 ? 15.026 14.058 4.595 1.00 53.31 97 GLY A C 1
ATOM 804 O O . GLY A 1 97 ? 15.327 13.080 5.278 1.00 53.31 97 GLY A O 1
ATOM 805 N N . PHE A 1 98 ? 15.153 14.056 3.261 1.00 51.00 98 PHE A N 1
ATOM 806 C CA . PHE A 1 98 ? 15.545 12.876 2.461 1.00 51.00 98 PHE A CA 1
ATOM 807 C C . PHE A 1 98 ? 16.863 13.047 1.674 1.00 51.00 98 PHE A C 1
ATOM 809 O O . PHE A 1 98 ? 17.031 12.428 0.621 1.00 51.00 98 PHE A O 1
ATOM 816 N N . ASN A 1 99 ? 17.789 13.875 2.173 1.00 41.78 99 ASN A N 1
ATOM 817 C CA . ASN A 1 99 ? 19.170 13.961 1.666 1.00 41.78 99 ASN A CA 1
ATOM 818 C C . ASN A 1 99 ? 20.117 13.001 2.394 1.00 41.78 99 ASN A C 1
ATOM 820 O O . ASN A 1 99 ? 20.067 12.958 3.644 1.00 41.78 99 ASN A O 1
#

Organism: Neisseria meningitidis (strain alpha14) (NCBI:txid662598)

Radius of gyration: 18.54 Å; chains: 1; bounding box: 46×52×34 Å

pLDDT: mean 77.39, std 15.12, range [41.78, 97.31]

Sequence (99 aa):
MDYPDFPQEIPTPNYTDWVKIKFKQFSYLKFVYGYATKSQDINIDNTLELGELKQDDEILDYGGALELIGGRYDFPTAFRIDIVCREIELEFLDQEGFN